Protein AF-I0IJW3-F1 (afdb_monomer_lite)

Secondary structure (DSSP, 8-state):
---TTHHHHHHHHHHHHHHHHTTTTTHHHHHTTT--HHHHHHHHHHHHHHHHHT-

Radius of gyration: 13.13 Å; chains: 1; bounding box: 26×20×34 Å

Structure (mmCIF, N/CA/C/O backbone):
data_AF-I0IJW3-F1
#
_entry.id   AF-I0IJW3-F1
#
loop_
_atom_site.group_PDB
_atom_site.id
_atom_site.type_symbol
_atom_site.label_atom_id
_atom_site.label_alt_id
_atom_site.label_comp_id
_atom_site.label_asym_id
_atom_site.label_entity_id
_atom_site.label_seq_id
_atom_site.pdbx_PDB_ins_code
_atom_site.Cartn_x
_atom_site.Cartn_y
_atom_site.Cartn_z
_atom_site.occupancy
_atom_site.B_iso_or_equiv
_atom_site.auth_seq_id
_atom_site.auth_comp_id
_atom_site.auth_asym_id
_atom_site.auth_atom_id
_atom_site.pdbx_PDB_model_num
ATOM 1 N N . GLY A 1 1 ? 12.064 -16.811 -17.552 1.00 56.88 1 GLY A N 1
ATOM 2 C CA . GLY A 1 1 ? 12.663 -15.553 -18.031 1.00 56.88 1 GLY A CA 1
ATOM 3 C C . GLY A 1 1 ? 12.128 -14.432 -17.177 1.00 56.88 1 GLY A C 1
ATOM 4 O O . GLY A 1 1 ? 10.939 -14.456 -16.888 1.00 56.88 1 GLY A O 1
ATOM 5 N N . ASN A 1 2 ? 12.990 -13.524 -16.725 1.00 63.59 2 ASN A N 1
ATOM 6 C CA . ASN A 1 2 ? 12.568 -12.341 -15.978 1.00 63.59 2 ASN A CA 1
ATOM 7 C C . ASN A 1 2 ? 12.113 -11.278 -16.995 1.00 63.59 2 ASN A C 1
ATOM 9 O O . ASN A 1 2 ? 12.832 -11.047 -17.966 1.00 63.59 2 ASN A O 1
ATOM 13 N N . SER A 1 3 ? 10.912 -10.717 -16.835 1.00 74.69 3 SER A N 1
ATOM 14 C CA . SER A 1 3 ? 10.309 -9.759 -17.777 1.00 74.69 3 SER A CA 1
ATOM 15 C C . SER A 1 3 ? 9.669 -8.607 -17.011 1.00 74.69 3 SER A C 1
ATOM 17 O O . SER A 1 3 ? 8.981 -8.846 -16.019 1.00 74.69 3 SER A O 1
ATOM 19 N N . THR A 1 4 ? 9.814 -7.379 -17.511 1.00 80.50 4 THR A N 1
ATOM 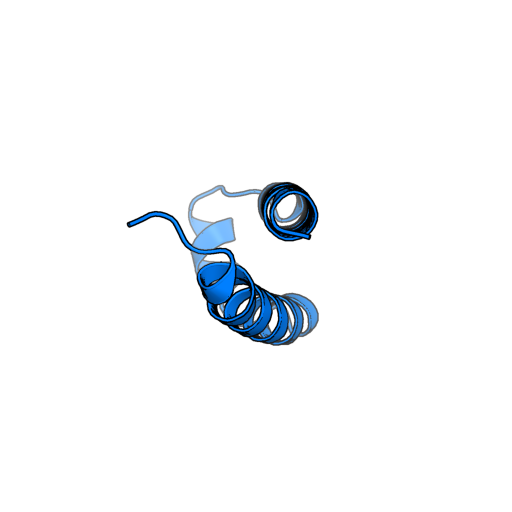20 C CA . THR A 1 4 ? 9.157 -6.179 -16.958 1.00 80.50 4 THR A CA 1
ATOM 21 C C . THR A 1 4 ? 7.632 -6.241 -17.065 1.00 80.50 4 THR A C 1
ATOM 23 O O . THR A 1 4 ? 6.934 -5.507 -16.380 1.00 80.50 4 THR A O 1
ATOM 26 N N . SER A 1 5 ? 7.079 -7.184 -17.838 1.00 81.12 5 SER A N 1
ATOM 27 C CA . SER A 1 5 ? 5.631 -7.414 -17.961 1.00 81.12 5 SER A CA 1
ATOM 28 C C . SER A 1 5 ? 4.920 -7.674 -16.623 1.00 81.12 5 SER A C 1
ATOM 30 O O . SER A 1 5 ? 3.707 -7.495 -16.536 1.00 81.12 5 SER A O 1
ATOM 32 N N . ILE A 1 6 ? 5.645 -8.084 -15.573 1.00 85.38 6 ILE A N 1
ATOM 33 C CA . ILE A 1 6 ? 5.065 -8.295 -14.238 1.00 85.38 6 ILE A CA 1
ATOM 34 C C . ILE A 1 6 ? 4.637 -6.984 -13.551 1.00 85.38 6 ILE A C 1
ATOM 36 O O . ILE A 1 6 ? 3.743 -7.004 -12.704 1.00 85.38 6 ILE A O 1
ATOM 40 N N . GLN A 1 7 ? 5.187 -5.842 -13.979 1.00 85.94 7 GLN A N 1
ATOM 41 C CA . GLN A 1 7 ? 4.793 -4.492 -13.561 1.00 85.94 7 GLN A CA 1
ATOM 42 C C . GLN A 1 7 ? 3.277 -4.282 -13.633 1.00 85.94 7 GLN A C 1
ATOM 44 O O . GLN A 1 7 ? 2.672 -3.731 -12.714 1.00 85.94 7 GLN A O 1
ATOM 49 N N . GLU A 1 8 ? 2.645 -4.720 -14.725 1.00 86.81 8 GLU A N 1
ATOM 50 C CA . GLU A 1 8 ? 1.217 -4.490 -14.943 1.00 86.81 8 GLU A CA 1
ATOM 51 C C . GLU A 1 8 ? 0.361 -5.260 -13.928 1.00 86.81 8 GLU A C 1
ATOM 53 O O . GLU A 1 8 ? -0.654 -4.754 -13.448 1.00 86.81 8 GLU A O 1
ATOM 58 N N . MET A 1 9 ? 0.803 -6.460 -13.542 1.00 89.75 9 MET A N 1
ATOM 59 C CA . MET A 1 9 ? 0.137 -7.258 -12.514 1.00 89.75 9 MET A CA 1
ATOM 60 C C . MET A 1 9 ? 0.223 -6.583 -11.145 1.00 89.75 9 MET A C 1
ATOM 62 O O . MET A 1 9 ? -0.804 -6.435 -10.480 1.00 89.75 9 MET A O 1
ATOM 66 N N . PHE A 1 10 ? 1.410 -6.120 -10.746 1.00 89.12 10 PHE A N 1
ATOM 67 C CA . PHE A 1 10 ? 1.584 -5.411 -9.475 1.00 89.12 10 PHE A CA 1
ATOM 68 C C . PHE A 1 10 ? 0.802 -4.099 -9.431 1.00 89.12 10 PHE A C 1
ATOM 70 O O . PHE A 1 10 ? 0.132 -3.813 -8.439 1.00 89.12 10 PHE A O 1
ATOM 77 N N . ARG A 1 11 ? 0.777 -3.349 -10.537 1.00 89.38 11 ARG A N 1
ATOM 78 C CA . ARG A 1 11 ? -0.014 -2.121 -10.640 1.00 89.38 11 ARG A CA 1
ATOM 79 C C . ARG A 1 11 ? -1.512 -2.378 -10.429 1.00 89.38 11 ARG A C 1
ATOM 81 O O . ARG A 1 11 ? -2.154 -1.638 -9.690 1.00 89.38 11 ARG A O 1
ATOM 88 N N . ARG A 1 12 ? -2.074 -3.434 -11.028 1.00 92.94 12 ARG A N 1
ATOM 89 C CA . ARG A 1 12 ? -3.493 -3.794 -10.833 1.00 92.94 12 ARG A CA 1
ATOM 90 C C . ARG A 1 12 ? -3.802 -4.140 -9.376 1.00 92.94 12 ARG A C 1
ATOM 92 O O . ARG A 1 12 ? -4.852 -3.752 -8.871 1.00 92.94 12 ARG A O 1
ATOM 99 N N . VAL A 1 13 ? -2.900 -4.857 -8.704 1.00 92.75 13 VAL A N 1
ATOM 100 C CA . VAL A 1 13 ? -3.045 -5.181 -7.275 1.00 92.75 13 VAL A CA 1
ATOM 101 C C . VAL A 1 13 ? -2.990 -3.910 -6.425 1.00 92.75 13 VAL A C 1
ATOM 103 O O . VAL A 1 13 ? -3.854 -3.737 -5.568 1.00 92.75 13 VAL A O 1
ATOM 106 N N . SER A 1 14 ? -2.052 -3.002 -6.714 1.00 92.12 14 SER A N 1
ATOM 107 C CA . SER A 1 14 ? -1.949 -1.688 -6.065 1.00 92.12 14 SER A CA 1
ATOM 108 C C . SER A 1 14 ? -3.257 -0.902 -6.154 1.00 92.12 14 SER A C 1
ATOM 110 O O . SER A 1 14 ? -3.823 -0.504 -5.141 1.00 92.12 14 SER A O 1
ATOM 112 N N . GLU A 1 15 ? -3.820 -0.772 -7.360 1.00 93.31 15 GLU A N 1
ATOM 113 C CA . GLU A 1 15 ? -5.062 -0.024 -7.582 1.00 93.31 15 GLU A CA 1
ATOM 114 C C . GLU A 1 15 ? -6.247 -0.595 -6.776 1.00 93.31 15 GLU A C 1
ATOM 116 O O . GLU A 1 15 ? -7.032 0.162 -6.194 1.00 93.31 15 GLU A O 1
ATOM 121 N N . GLN A 1 16 ? -6.369 -1.927 -6.703 1.00 94.62 16 GLN A N 1
ATOM 122 C CA . GLN A 1 16 ? -7.401 -2.581 -5.890 1.00 94.62 16 GLN A CA 1
ATOM 123 C C . GLN A 1 16 ? -7.160 -2.375 -4.393 1.00 94.62 16 GLN A C 1
ATOM 125 O O . GLN A 1 16 ? -8.103 -2.068 -3.657 1.00 94.62 16 GLN A O 1
ATOM 130 N N . PHE A 1 17 ? -5.909 -2.507 -3.945 1.00 94.12 17 PHE A N 1
ATOM 131 C CA . PHE A 1 17 ? -5.519 -2.266 -2.561 1.00 94.12 17 PHE A CA 1
ATOM 132 C C . PHE A 1 17 ? -5.881 -0.844 -2.126 1.00 94.12 17 PHE A C 1
ATOM 134 O O . PHE A 1 17 ? -6.644 -0.678 -1.172 1.00 94.12 17 PHE A O 1
ATOM 141 N N . THR A 1 18 ? -5.453 0.173 -2.879 1.00 93.69 18 THR A N 1
ATOM 142 C CA . THR A 1 18 ? -5.752 1.578 -2.583 1.00 93.69 18 THR A CA 1
ATOM 143 C C . THR A 1 18 ? -7.266 1.824 -2.511 1.00 93.69 18 THR A C 1
ATOM 145 O O . THR A 1 18 ? -7.741 2.551 -1.634 1.00 93.69 18 THR A O 1
ATOM 148 N N . ALA A 1 19 ? -8.063 1.213 -3.398 1.00 95.56 19 ALA A N 1
ATOM 14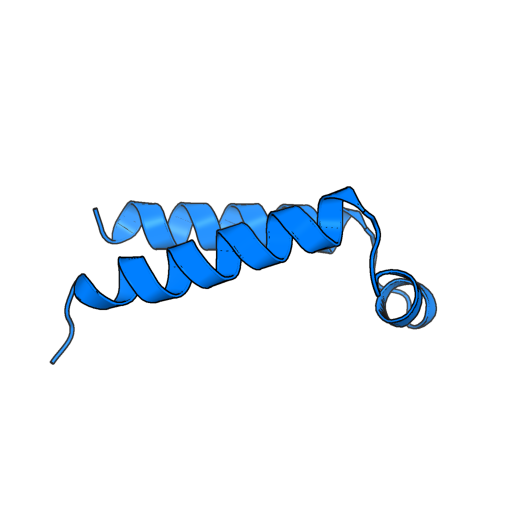9 C CA . ALA A 1 19 ? -9.521 1.354 -3.385 1.00 95.56 19 ALA A CA 1
ATOM 150 C C . ALA A 1 19 ? -10.180 0.738 -2.135 1.00 95.56 19 ALA A C 1
ATOM 152 O O . ALA A 1 19 ? -11.144 1.307 -1.606 1.00 95.56 19 ALA A O 1
ATOM 153 N N . MET A 1 20 ? -9.676 -0.404 -1.659 1.00 95.50 20 MET A N 1
ATOM 154 C CA . MET A 1 20 ? -10.155 -1.060 -0.437 1.00 95.50 20 MET A CA 1
ATOM 155 C C . MET A 1 20 ? -9.705 -0.312 0.821 1.00 95.50 20 MET A C 1
ATOM 157 O O . MET A 1 20 ? -10.536 -0.007 1.683 1.00 95.50 20 MET A O 1
ATOM 161 N N . PHE A 1 21 ? -8.422 0.048 0.893 1.00 93.50 21 PHE A N 1
ATOM 162 C CA . PHE A 1 21 ? -7.813 0.718 2.039 1.00 93.50 21 PHE A CA 1
ATOM 163 C C . PHE A 1 21 ? -8.442 2.094 2.295 1.00 93.50 21 PHE A C 1
ATOM 165 O O . PHE A 1 21 ? -8.831 2.398 3.422 1.00 93.50 21 PHE A O 1
ATOM 172 N N . ARG A 1 22 ? -8.708 2.880 1.236 1.00 94.06 22 ARG A N 1
ATOM 173 C CA . ARG A 1 22 ? -9.425 4.170 1.340 1.00 94.06 22 ARG A CA 1
ATOM 174 C C . ARG A 1 22 ? -10.812 4.061 1.969 1.00 94.06 22 ARG A C 1
ATOM 176 O O . ARG A 1 22 ? -11.287 5.020 2.569 1.00 94.06 22 ARG A O 1
ATOM 183 N N . ARG A 1 23 ? -11.485 2.920 1.810 1.00 95.88 23 ARG A N 1
ATOM 184 C CA . ARG A 1 23 ? -12.811 2.663 2.395 1.00 95.88 23 ARG A CA 1
ATOM 185 C C . ARG A 1 23 ? -12.732 1.965 3.751 1.00 95.88 23 ARG A C 1
ATOM 187 O O . ARG A 1 23 ? -13.777 1.621 4.296 1.00 95.88 23 ARG A O 1
ATOM 194 N N . LYS A 1 24 ? -11.520 1.716 4.264 1.00 92.38 24 LYS A N 1
ATOM 195 C CA . LYS A 1 24 ? -11.257 0.852 5.424 1.00 92.38 24 LYS A CA 1
ATOM 196 C C . LYS A 1 24 ? -11.963 -0.508 5.311 1.00 92.38 24 LYS A C 1
ATOM 198 O O . LYS A 1 24 ? -12.370 -1.104 6.308 1.00 92.38 24 LYS A O 1
ATOM 203 N N . ALA A 1 25 ? -12.144 -0.998 4.082 1.00 94.25 25 ALA A N 1
ATOM 204 C CA . ALA A 1 25 ? -12.811 -2.266 3.833 1.00 94.25 25 ALA A CA 1
ATOM 205 C C . ALA A 1 25 ? -11.916 -3.411 4.323 1.00 94.25 25 ALA A C 1
ATOM 207 O O . ALA A 1 25 ? -10.724 -3.423 4.035 1.00 94.25 25 ALA A O 1
ATOM 208 N N . PHE A 1 26 ? -12.492 -4.358 5.070 1.00 93.31 26 PHE A N 1
ATOM 209 C CA . PHE A 1 26 ? -11.809 -5.539 5.631 1.00 93.31 26 PHE A CA 1
ATOM 210 C C . PHE A 1 26 ? -10.669 -5.269 6.633 1.00 93.31 26 PHE A C 1
ATOM 212 O O . PHE A 1 26 ? -10.153 -6.219 7.211 1.00 93.31 26 PHE A O 1
ATOM 219 N N . LEU A 1 27 ? -10.338 -4.005 6.918 1.00 93.06 27 LEU A N 1
ATOM 220 C CA . LEU A 1 27 ? -9.216 -3.613 7.779 1.00 93.06 27 LEU A CA 1
ATOM 221 C C . LEU A 1 27 ? -9.333 -4.148 9.217 1.00 93.06 27 LEU A C 1
ATOM 223 O O . LEU A 1 27 ? -8.338 -4.558 9.803 1.00 93.06 27 LEU A O 1
ATOM 227 N 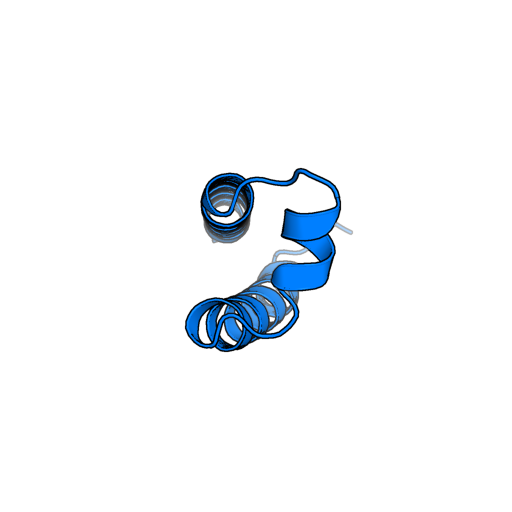N . HIS A 1 28 ? -10.555 -4.216 9.758 1.00 92.81 28 HIS A N 1
ATOM 228 C CA . HIS A 1 28 ? -10.811 -4.663 11.134 1.00 92.81 28 HIS A CA 1
ATOM 229 C C . HIS A 1 28 ? -10.357 -6.101 11.429 1.00 92.81 28 HIS A C 1
ATOM 231 O O . HIS A 1 28 ? -10.061 -6.412 12.578 1.00 92.81 28 HIS A O 1
ATOM 237 N N . TRP A 1 29 ? -10.297 -6.975 10.418 1.00 95.25 29 TRP A N 1
ATOM 238 C CA . TRP A 1 29 ? -9.800 -8.343 10.594 1.00 95.25 29 TRP A CA 1
ATOM 239 C C . TRP A 1 29 ? -8.304 -8.375 10.889 1.00 95.25 29 TRP A C 1
ATOM 241 O O . TRP A 1 29 ? -7.844 -9.250 11.606 1.00 95.25 29 TRP A O 1
ATOM 251 N N . TYR A 1 30 ? -7.556 -7.416 10.349 1.00 94.25 30 TYR A N 1
ATOM 252 C CA . TYR A 1 30 ? -6.112 -7.336 10.523 1.00 94.25 30 TYR A CA 1
ATOM 253 C C . TYR A 1 30 ? -5.749 -6.542 11.776 1.00 94.25 30 TYR A C 1
ATOM 255 O O . TYR A 1 30 ? -4.918 -6.980 12.566 1.00 94.25 30 TYR A O 1
ATOM 263 N N . THR A 1 31 ? -6.427 -5.417 12.018 1.00 93.19 31 THR A N 1
ATOM 264 C CA . THR A 1 31 ? -6.197 -4.628 13.237 1.00 93.19 31 THR A CA 1
ATOM 265 C C . THR A 1 31 ? -6.685 -5.346 14.497 1.00 93.19 31 THR A C 1
ATOM 267 O O . THR A 1 31 ? -6.105 -5.168 15.566 1.00 93.19 31 THR A O 1
ATOM 270 N N . GLY A 1 32 ? -7.696 -6.219 14.384 1.00 92.00 32 GLY A N 1
ATOM 271 C CA . GLY A 1 32 ? -8.146 -7.095 15.471 1.00 92.00 32 GLY A CA 1
ATOM 272 C C . GLY A 1 32 ? -7.109 -8.137 15.910 1.00 92.00 32 GLY A C 1
ATOM 273 O O . GLY A 1 32 ? -7.115 -8.540 17.070 1.00 92.00 32 GLY A O 1
ATOM 274 N N . GLU A 1 33 ? -6.186 -8.509 15.021 1.00 94.38 33 GLU A N 1
ATOM 275 C CA . GLU A 1 33 ? -5.069 -9.425 15.300 1.00 94.38 33 GLU A CA 1
ATOM 276 C C . GLU A 1 33 ? -3.794 -8.680 15.755 1.00 94.38 33 GLU A C 1
ATOM 278 O O . GLU A 1 33 ? -2.753 -9.298 15.966 1.00 94.38 33 GLU A O 1
ATOM 283 N N . GLY A 1 34 ? -3.866 -7.354 15.935 1.00 93.12 34 GLY A N 1
ATOM 284 C CA . GLY A 1 34 ? -2.768 -6.529 16.451 1.00 93.12 34 GLY A CA 1
ATOM 285 C C . GLY A 1 34 ? -1.894 -5.848 15.394 1.00 93.12 34 GLY A C 1
ATOM 286 O O . GLY A 1 34 ? -0.868 -5.282 15.761 1.00 93.12 34 GLY A O 1
ATOM 287 N N . MET A 1 35 ? -2.288 -5.880 14.116 1.00 94.94 35 MET A N 1
ATOM 288 C CA . MET A 1 35 ? -1.606 -5.159 13.033 1.00 94.94 35 MET A CA 1
ATOM 289 C C . MET A 1 35 ? -1.918 -3.651 13.091 1.00 94.94 35 MET A C 1
ATOM 291 O O . MET A 1 35 ? -3.077 -3.270 13.288 1.00 94.94 35 MET A O 1
ATOM 295 N N . ASP A 1 36 ? -0.921 -2.786 12.896 1.00 94.06 36 ASP A N 1
ATOM 296 C CA . ASP A 1 36 ? -1.116 -1.327 12.867 1.00 94.06 36 ASP A CA 1
ATOM 297 C C . ASP A 1 36 ? -1.603 -0.875 11.474 1.00 94.06 36 ASP A C 1
ATOM 299 O O . ASP A 1 36 ? -1.170 -1.390 10.443 1.0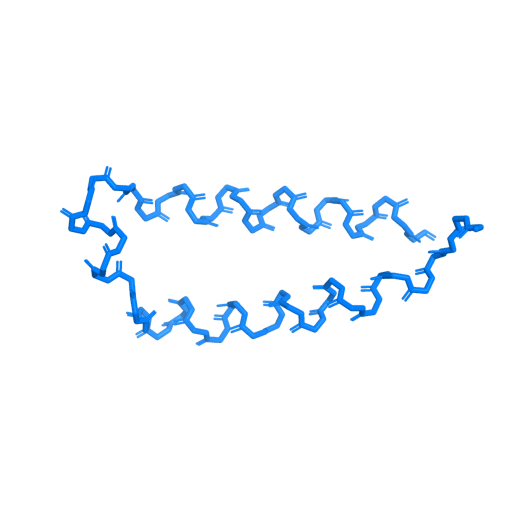0 94.06 36 ASP A O 1
ATOM 303 N N . GLU A 1 37 ? -2.492 0.125 11.413 1.00 89.38 37 GLU A N 1
ATOM 304 C CA . GLU A 1 37 ? -2.893 0.735 10.136 1.00 89.38 37 GLU A CA 1
ATOM 305 C C . GLU A 1 37 ? -1.682 1.312 9.371 1.00 89.38 37 GLU A C 1
ATOM 307 O O . GLU A 1 37 ? -1.694 1.334 8.139 1.00 89.38 37 GLU A O 1
ATOM 312 N N . MET A 1 38 ? -0.628 1.747 10.071 1.00 93.25 38 MET A N 1
ATOM 313 C CA . MET A 1 38 ? 0.606 2.251 9.458 1.00 93.25 38 MET A CA 1
ATOM 314 C C . MET A 1 38 ? 1.378 1.165 8.697 1.00 93.25 38 MET A C 1
ATOM 316 O O . MET A 1 38 ? 1.936 1.456 7.637 1.00 93.25 38 MET A O 1
ATOM 320 N N . GLU A 1 39 ? 1.335 -0.094 9.146 1.00 94.38 39 GLU A N 1
ATOM 321 C CA . GLU A 1 39 ? 2.022 -1.209 8.473 1.00 94.38 39 GLU A CA 1
ATOM 322 C C . GLU A 1 39 ? 1.473 -1.436 7.053 1.00 94.38 39 GLU A C 1
ATOM 324 O O . GLU A 1 39 ? 2.212 -1.800 6.137 1.00 94.38 39 GLU A O 1
ATOM 329 N N . PHE A 1 40 ? 0.187 -1.142 6.828 1.00 92.62 40 PHE A N 1
ATOM 330 C CA . PHE A 1 40 ? -0.415 -1.167 5.494 1.00 92.62 40 PHE A CA 1
ATOM 331 C C . PHE A 1 40 ? 0.165 -0.096 4.570 1.00 92.62 40 PHE A C 1
ATOM 333 O O . PHE A 1 40 ? 0.430 -0.371 3.400 1.00 92.62 40 PHE A O 1
ATOM 340 N N . THR A 1 41 ? 0.368 1.117 5.087 1.00 92.19 41 THR A N 1
ATOM 341 C CA . THR A 1 41 ? 0.929 2.224 4.299 1.00 92.19 41 THR A CA 1
ATOM 342 C C . THR A 1 41 ? 2.410 2.022 3.987 1.00 92.19 41 THR A C 1
ATOM 344 O O . THR A 1 41 ? 2.852 2.337 2.883 1.00 92.19 41 THR A O 1
ATOM 347 N N . GLU A 1 42 ? 3.167 1.424 4.909 1.00 94.94 42 GLU A N 1
ATOM 348 C CA . GLU A 1 42 ? 4.567 1.056 4.678 1.00 94.94 42 GLU A CA 1
ATOM 349 C C . GLU A 1 42 ? 4.684 -0.033 3.603 1.00 94.94 42 GLU A C 1
ATOM 351 O O . GLU A 1 42 ? 5.481 0.089 2.669 1.00 94.94 42 GLU A O 1
ATOM 356 N N . ALA A 1 43 ? 3.839 -1.067 3.674 1.00 93.69 43 ALA A N 1
ATOM 357 C CA . ALA A 1 43 ? 3.800 -2.124 2.669 1.00 93.69 43 ALA A CA 1
ATOM 358 C C . ALA A 1 43 ? 3.379 -1.608 1.278 1.00 93.69 43 ALA A C 1
ATOM 360 O O . ALA A 1 43 ? 3.944 -2.040 0.270 1.00 93.69 43 ALA A O 1
ATOM 361 N N . GLU A 1 44 ? 2.422 -0.672 1.208 1.00 93.00 44 GLU A N 1
ATOM 362 C CA . GLU A 1 44 ? 2.028 -0.012 -0.045 1.00 93.00 44 GLU A CA 1
ATOM 363 C C . GLU A 1 44 ? 3.199 0.772 -0.653 1.00 93.00 44 GLU A C 1
ATOM 365 O O . GLU A 1 44 ? 3.451 0.654 -1.854 1.00 93.00 44 GLU A O 1
ATOM 370 N N . SER A 1 45 ? 3.949 1.519 0.168 1.00 92.94 45 SER A N 1
ATOM 371 C CA . SER A 1 45 ? 5.140 2.252 -0.282 1.00 92.94 45 SER A CA 1
ATOM 372 C C . SER A 1 45 ? 6.195 1.309 -0.854 1.00 92.94 45 SER A C 1
ATOM 374 O O . SER A 1 45 ? 6.618 1.492 -1.992 1.00 92.94 45 SER A O 1
ATOM 376 N N . ASN A 1 46 ? 6.542 0.247 -0.121 1.00 93.81 46 ASN A N 1
ATOM 377 C CA . ASN A 1 46 ? 7.544 -0.728 -0.559 1.00 93.81 46 ASN A CA 1
ATOM 378 C C . ASN A 1 46 ? 7.164 -1.394 -1.891 1.00 93.81 46 ASN A C 1
ATOM 380 O O . ASN A 1 46 ? 8.018 -1.655 -2.737 1.00 93.81 46 ASN A O 1
ATOM 384 N N . MET A 1 47 ? 5.875 -1.679 -2.091 1.00 90.56 47 MET A N 1
ATOM 385 C CA . MET A 1 47 ? 5.390 -2.264 -3.339 1.00 90.56 47 MET A CA 1
ATOM 386 C C . MET A 1 47 ? 5.446 -1.249 -4.490 1.00 90.56 47 MET A C 1
ATOM 388 O O . MET A 1 47 ? 5.840 -1.613 -5.597 1.00 90.56 47 MET A O 1
ATOM 392 N N . ASN A 1 48 ? 5.128 0.025 -4.243 1.00 89.75 48 ASN A N 1
ATOM 393 C CA . ASN A 1 48 ? 5.275 1.077 -5.253 1.00 89.75 48 ASN A CA 1
ATOM 394 C C . ASN A 1 48 ? 6.742 1.290 -5.658 1.00 89.75 48 ASN A C 1
ATOM 396 O O . ASN A 1 48 ? 7.012 1.432 -6.851 1.00 89.75 48 ASN A O 1
ATOM 400 N N . ASP A 1 49 ? 7.671 1.246 -4.702 1.00 92.31 49 ASP A N 1
ATOM 401 C CA . ASP A 1 49 ? 9.110 1.329 -4.973 1.00 92.31 49 ASP A CA 1
ATOM 402 C C . ASP A 1 49 ? 9.574 0.141 -5.830 1.00 92.31 49 ASP A C 1
ATOM 404 O O . ASP A 1 49 ? 10.210 0.335 -6.865 1.00 92.31 49 ASP A O 1
ATOM 408 N N . LEU A 1 50 ? 9.148 -1.082 -5.490 1.00 88.69 50 LEU A N 1
ATOM 409 C CA . LEU A 1 50 ? 9.430 -2.279 -6.288 1.00 88.69 50 LEU A CA 1
ATOM 410 C C . LEU A 1 50 ? 8.895 -2.156 -7.724 1.00 88.69 50 LEU A C 1
ATOM 412 O O . LEU A 1 50 ? 9.571 -2.534 -8.675 1.00 88.69 50 LEU A O 1
ATOM 416 N N . VAL A 1 51 ? 7.678 -1.635 -7.907 1.00 86.19 51 VAL A N 1
ATOM 417 C CA . VAL A 1 51 ? 7.108 -1.407 -9.246 1.00 86.19 51 VAL A CA 1
ATOM 418 C C . VAL A 1 51 ? 7.908 -0.359 -10.021 1.00 86.19 51 VAL A C 1
ATOM 420 O O . VAL A 1 51 ? 8.062 -0.505 -11.236 1.00 86.19 51 VAL A O 1
ATOM 423 N N . ALA A 1 52 ? 8.419 0.670 -9.343 1.00 85.25 52 ALA A N 1
ATOM 424 C CA . ALA A 1 52 ? 9.260 1.694 -9.951 1.00 85.25 52 ALA A CA 1
ATOM 425 C C . ALA A 1 52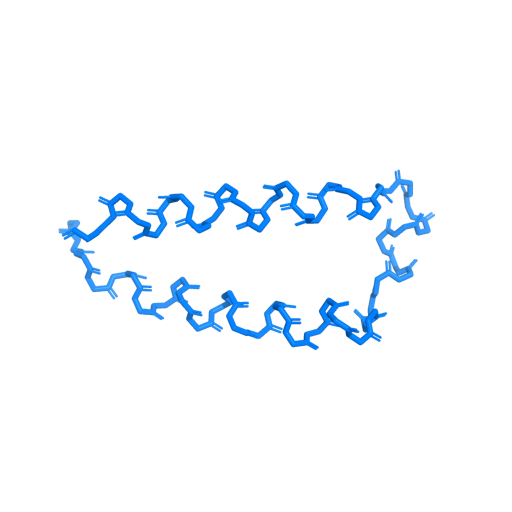 ? 10.625 1.143 -10.398 1.00 85.25 52 ALA A C 1
ATOM 427 O O . ALA A 1 52 ? 11.129 1.580 -11.426 1.00 85.25 52 ALA A O 1
ATOM 428 N N . GLU A 1 53 ? 11.188 0.144 -9.709 1.00 86.50 53 GLU A N 1
ATOM 429 C CA . GLU A 1 53 ? 12.427 -0.534 -10.134 1.00 86.50 53 GLU A CA 1
ATOM 430 C C . GLU A 1 53 ? 12.283 -1.328 -11.446 1.00 86.50 53 GLU A C 1
ATOM 432 O O . GLU A 1 53 ? 13.282 -1.630 -12.099 1.00 86.50 53 GLU A O 1
ATOM 437 N N . TYR A 1 54 ? 11.054 -1.676 -11.846 1.00 77.94 54 TYR A N 1
ATOM 438 C CA . TYR A 1 54 ? 10.779 -2.350 -13.120 1.00 77.94 54 TYR A CA 1
ATOM 439 C C . TYR A 1 54 ? 10.550 -1.388 -14.304 1.00 77.94 54 TYR A C 1
ATOM 441 O O . TYR A 1 54 ? 10.357 -1.883 -15.422 1.00 77.94 54 TYR A O 1
ATOM 449 N N . GLN A 1 55 ? 10.543 -0.063 -14.081 1.00 63.81 55 GLN A N 1
ATOM 450 C CA . GLN A 1 55 ? 10.519 0.958 -15.146 1.00 63.81 55 GLN A CA 1
ATOM 451 C C . GLN A 1 55 ? 11.903 1.170 -15.765 1.00 63.81 55 GLN A C 1
ATOM 453 O O . GLN A 1 55 ? 11.939 1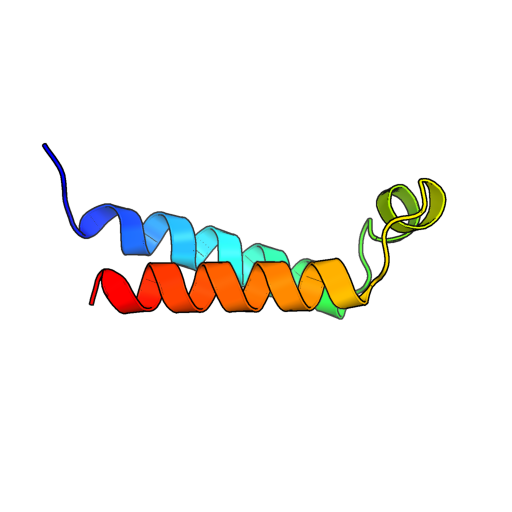.352 -17.004 1.00 63.81 55 GLN A O 1
#

Organism: NCBI:txid904381

Sequence (55 aa):
GNSTSIQEMFRRVSEQFTAMFRRKAFLHWYTGEGMDEMEFTEAESNMNDLVAEYQ

Foldseek 3Di:
DDALVCLVVLVVVLVVLVVCLVVCHPVCVVVVVPDDNVVSVVVSVVSVVVSVVSD

InterPro domains:
  IPR002453 Beta tubulin [PR01163] (9-20)
  IPR002453 Beta tubulin [PR01163] (44-55)
  IPR008280 Tubulin/FtsZ, C-terminal [SSF55307] (1-55)
  IPR023123 Tubulin, C-terminal [G3DSA:1.10.287.600] (6-55)

pLDDT: mean 89.44, std 8.11, range [56.88, 95.88]